Protein AF-A0A179BTY3-F1 (afdb_monomer_lite)

Secondary structure (DSSP, 8-state):
------------PBPPTTSEE-TT-EEEETTEEEE---SSEEHHHHHHHHT-S-EEE--HHHHHHHHHTT--

Sequence (72 aa):
MTNHIDTSKLDEPILDDRDPVYADYMYVADGKVVLSDWHAITAREFKIRIDAKEIRRCDIYGRSEQFFGRAA

Organism: Rhizobium leguminosarum (NCBI:txid384)

Structure (mmCIF, N/CA/C/O backbone):
data_AF-A0A179BTY3-F1
#
_entry.id   AF-A0A179BTY3-F1
#
loop_
_atom_site.group_PDB
_atom_site.id
_atom_site.type_symbol
_atom_site.label_atom_id
_atom_site.label_alt_id
_atom_site.label_comp_id
_atom_site.label_asym_id
_atom_site.label_entity_id
_atom_site.label_seq_id
_atom_site.pdbx_PDB_ins_code
_atom_site.Cartn_x
_atom_site.Cartn_y
_atom_site.Cartn_z
_atom_site.occupancy
_atom_site.B_iso_or_equiv
_atom_site.auth_seq_id
_atom_site.auth_comp_id
_atom_site.auth_asym_id
_atom_site.auth_atom_id
_atom_site.pdbx_PDB_model_num
ATOM 1 N N . MET A 1 1 ? -25.981 12.022 21.796 1.00 37.91 1 MET A N 1
ATOM 2 C CA . MET A 1 1 ? -25.316 11.806 20.494 1.00 37.91 1 MET A CA 1
ATOM 3 C C . MET A 1 1 ? -23.987 11.140 20.790 1.00 37.91 1 MET A C 1
ATOM 5 O O . MET A 1 1 ? -23.018 11.825 21.084 1.00 37.91 1 MET A O 1
ATOM 9 N N . THR A 1 2 ? -23.976 9.813 20.880 1.00 39.28 2 THR A N 1
ATOM 10 C CA . THR A 1 2 ? -22.774 9.063 21.255 1.00 39.28 2 THR A CA 1
ATOM 11 C C . THR A 1 2 ? -21.990 8.798 19.978 1.00 39.28 2 THR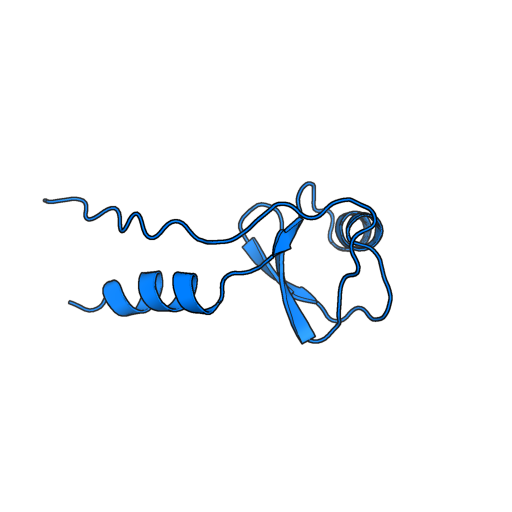 A C 1
ATOM 13 O O . THR A 1 2 ? -22.445 8.031 19.134 1.00 39.28 2 THR A O 1
ATOM 16 N N . ASN A 1 3 ? -20.852 9.473 19.801 1.00 46.41 3 ASN A N 1
ATOM 17 C CA . ASN A 1 3 ? -19.894 9.124 18.756 1.00 46.41 3 ASN A CA 1
ATOM 18 C C . ASN A 1 3 ? -19.362 7.721 19.067 1.00 46.41 3 ASN A C 1
ATOM 20 O O . ASN A 1 3 ? -18.432 7.576 19.859 1.00 46.41 3 ASN A O 1
ATOM 24 N N . HIS A 1 4 ? -19.941 6.691 18.453 1.00 47.19 4 HIS A N 1
ATOM 25 C CA . HIS A 1 4 ? -19.262 5.411 18.312 1.00 47.19 4 HIS A CA 1
ATOM 26 C C . HIS A 1 4 ? -18.113 5.621 17.323 1.00 47.19 4 HIS A C 1
ATOM 28 O O . HIS A 1 4 ? -18.269 5.509 16.109 1.00 47.19 4 HIS A O 1
ATOM 34 N N . ILE A 1 5 ? -16.960 6.027 17.854 1.00 51.84 5 ILE A N 1
ATOM 35 C CA . ILE A 1 5 ? -15.691 5.844 17.163 1.00 51.84 5 ILE A CA 1
ATOM 36 C C . ILE A 1 5 ? -15.448 4.345 17.262 1.00 51.84 5 ILE A C 1
ATOM 38 O O . ILE A 1 5 ? -15.028 3.856 18.306 1.00 51.84 5 ILE A O 1
ATOM 42 N N . ASP A 1 6 ? -15.820 3.612 16.220 1.00 53.19 6 ASP A N 1
ATOM 43 C CA . ASP A 1 6 ? -15.455 2.210 16.098 1.00 53.19 6 ASP A CA 1
ATOM 44 C C . ASP A 1 6 ? -13.924 2.150 16.002 1.00 53.19 6 ASP A C 1
ATOM 46 O O . ASP A 1 6 ? -13.325 2.438 14.966 1.00 53.19 6 ASP A O 1
ATOM 50 N N . THR A 1 7 ? -13.266 1.919 17.140 1.00 49.88 7 THR A N 1
ATOM 51 C CA . THR A 1 7 ? -11.804 1.866 17.267 1.00 49.88 7 THR A CA 1
ATOM 52 C C . THR A 1 7 ? -11.260 0.500 16.861 1.00 49.88 7 THR A C 1
ATOM 54 O O . THR A 1 7 ? -10.268 0.046 17.435 1.00 49.88 7 THR A O 1
ATOM 57 N N . SER A 1 8 ? -11.897 -0.179 15.906 1.00 61.25 8 SER A N 1
ATOM 58 C CA . SER A 1 8 ? -11.315 -1.353 15.263 1.00 61.25 8 SER A CA 1
ATOM 59 C C . SER A 1 8 ? -10.044 -0.889 14.562 1.00 61.25 8 SER A C 1
ATOM 61 O O . SER A 1 8 ? -10.077 -0.258 13.502 1.00 61.25 8 SER A O 1
ATOM 63 N N . LYS A 1 9 ? -8.917 -1.065 15.256 1.00 80.69 9 LYS A N 1
ATOM 64 C CA . LYS A 1 9 ? -7.595 -0.636 14.818 1.00 80.69 9 LYS A CA 1
ATOM 65 C C . LYS A 1 9 ? -7.256 -1.451 13.576 1.00 80.69 9 LYS A C 1
ATOM 67 O O . LYS A 1 9 ? -6.880 -2.608 13.707 1.00 80.69 9 LYS A O 1
ATOM 72 N N . LEU A 1 10 ? -7.414 -0.835 12.407 1.00 88.12 10 LEU A N 1
ATOM 73 C CA . LEU A 1 10 ? -7.078 -1.454 11.128 1.00 88.12 10 LEU A CA 1
ATOM 74 C C . LEU A 1 10 ? -5.615 -1.912 11.146 1.00 88.12 10 LEU A C 1
ATOM 76 O O . LEU A 1 10 ? -4.727 -1.130 11.518 1.00 88.12 10 LEU A O 1
ATOM 80 N N . ASP A 1 11 ? -5.363 -3.157 10.741 1.00 93.19 11 ASP A N 1
ATOM 81 C CA . ASP A 1 11 ? -4.006 -3.702 10.628 1.00 93.19 11 ASP A CA 1
ATOM 82 C C . ASP A 1 11 ? -3.351 -3.261 9.310 1.00 93.19 11 ASP A C 1
ATOM 84 O O . ASP A 1 11 ? -3.141 -4.031 8.375 1.00 93.19 11 ASP A O 1
ATOM 88 N N . GLU A 1 12 ? -3.059 -1.961 9.221 1.00 93.38 12 GLU A N 1
ATOM 89 C CA . GLU A 1 12 ? -2.524 -1.308 8.020 1.00 93.38 12 GLU A CA 1
ATOM 90 C C . GLU A 1 12 ? -1.113 -0.761 8.272 1.00 93.38 12 GLU A C 1
ATOM 92 O O . GLU A 1 12 ? -0.920 0.459 8.390 1.00 93.38 12 GLU A O 1
ATOM 97 N N . PRO A 1 13 ? -0.100 -1.638 8.397 1.00 96.00 13 PRO A N 1
ATOM 98 C CA . PRO A 1 13 ? 1.279 -1.204 8.541 1.00 96.00 13 PRO A CA 1
ATOM 99 C C . PRO A 1 13 ? 1.760 -0.490 7.275 1.00 96.00 13 PRO A C 1
ATOM 101 O O . PRO A 1 13 ? 1.418 -0.875 6.151 1.00 96.00 13 PRO A O 1
ATOM 104 N N . ILE A 1 14 ? 2.587 0.537 7.477 1.00 97.19 14 ILE A N 1
ATOM 105 C CA . ILE A 1 14 ? 3.312 1.226 6.405 1.00 97.19 14 ILE A CA 1
ATOM 106 C C . ILE A 1 14 ? 4.271 0.228 5.757 1.00 97.19 14 ILE A C 1
ATOM 108 O O . ILE A 1 14 ? 4.987 -0.487 6.458 1.00 97.19 14 ILE A O 1
ATOM 112 N N . LEU A 1 15 ? 4.270 0.188 4.427 1.00 97.06 15 LEU A N 1
ATOM 113 C CA . LEU A 1 15 ? 5.208 -0.609 3.649 1.00 97.06 15 LEU A CA 1
ATOM 114 C C . LEU A 1 15 ? 6.557 0.102 3.543 1.00 97.06 15 LEU A C 1
ATOM 116 O O . LEU A 1 15 ? 6.622 1.308 3.267 1.00 97.06 15 LEU A O 1
ATOM 120 N N . ASP A 1 16 ? 7.627 -0.668 3.724 1.00 97.81 16 ASP A N 1
ATOM 121 C CA . ASP A 1 16 ? 8.977 -0.234 3.394 1.00 97.81 16 ASP A CA 1
ATOM 122 C C . ASP A 1 16 ? 9.104 -0.036 1.882 1.00 97.81 16 ASP A C 1
ATOM 124 O O . ASP A 1 16 ? 8.446 -0.694 1.079 1.00 97.81 16 ASP A O 1
ATOM 128 N N . ASP A 1 17 ? 9.998 0.858 1.475 1.00 98.06 17 ASP A N 1
ATOM 129 C CA . ASP A 1 17 ? 10.239 1.174 0.070 1.00 98.06 17 ASP A CA 1
ATOM 130 C C . ASP A 1 17 ? 10.634 -0.040 -0.785 1.00 98.06 17 ASP A C 1
ATOM 132 O O . ASP A 1 17 ? 10.436 0.000 -2.000 1.00 98.06 17 ASP A O 1
ATOM 136 N N . ARG A 1 18 ? 11.185 -1.100 -0.178 1.00 97.75 18 ARG A N 1
ATOM 137 C CA . ARG A 1 18 ? 11.588 -2.344 -0.851 1.00 97.75 18 ARG A CA 1
ATOM 138 C C . ARG A 1 18 ? 10.517 -3.429 -0.832 1.00 97.75 18 ARG A C 1
ATOM 140 O O . ARG A 1 18 ? 10.714 -4.450 -1.490 1.00 97.75 18 ARG A O 1
ATOM 147 N N . ASP A 1 19 ? 9.425 -3.237 -0.095 1.00 97.38 19 ASP A N 1
ATOM 148 C CA . ASP A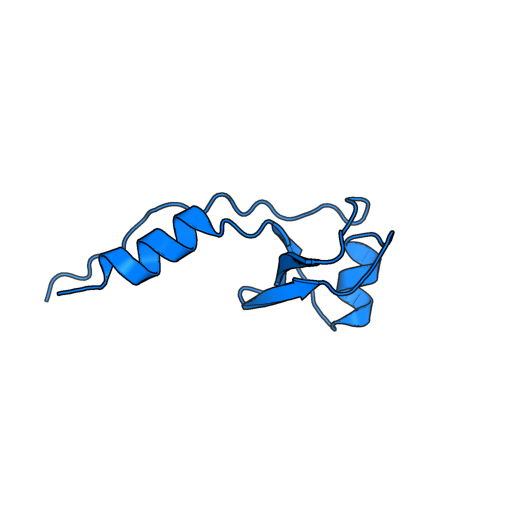 1 19 ? 8.351 -4.221 -0.058 1.00 97.38 19 ASP A CA 1
ATOM 149 C C . ASP A 1 19 ? 7.729 -4.384 -1.454 1.00 97.38 19 ASP A C 1
ATOM 151 O O . ASP A 1 19 ? 7.537 -3.393 -2.172 1.00 97.38 19 ASP A O 1
ATOM 155 N N . PRO A 1 20 ? 7.409 -5.623 -1.858 1.00 97.06 20 PRO A N 1
ATOM 156 C CA . PRO A 1 20 ? 6.767 -5.875 -3.135 1.00 97.06 20 PRO A CA 1
ATOM 157 C C . PRO A 1 20 ? 5.315 -5.386 -3.129 1.00 97.06 20 PRO A C 1
ATOM 159 O O . PRO A 1 20 ? 4.570 -5.566 -2.161 1.00 97.06 20 PRO A O 1
ATOM 162 N N . VAL A 1 21 ? 4.903 -4.816 -4.257 1.00 96.75 21 VAL A N 1
ATOM 163 C CA . VAL A 1 21 ? 3.513 -4.503 -4.581 1.00 96.75 21 VAL A CA 1
ATOM 164 C C . VAL A 1 21 ? 3.034 -5.488 -5.643 1.00 96.75 21 VAL A C 1
ATOM 166 O O . VAL A 1 21 ? 3.733 -5.773 -6.619 1.00 96.75 21 VAL A O 1
ATOM 169 N N . TYR A 1 22 ? 1.839 -6.023 -5.429 1.00 95.31 22 TYR A N 1
ATOM 170 C CA . TYR A 1 22 ? 1.216 -7.026 -6.278 1.00 95.31 22 TYR A CA 1
ATOM 171 C C . TYR A 1 22 ? 0.055 -6.409 -7.056 1.00 95.31 22 TYR A C 1
ATOM 173 O O . TYR A 1 22 ? -0.630 -5.509 -6.561 1.00 95.31 22 TYR A O 1
ATOM 181 N N . ALA A 1 23 ? -0.160 -6.899 -8.273 1.00 95.50 23 ALA A N 1
ATOM 182 C CA . ALA A 1 23 ? -1.351 -6.579 -9.045 1.00 95.50 23 ALA A CA 1
ATOM 183 C C . ALA A 1 23 ? -2.578 -7.237 -8.404 1.00 95.50 23 ALA A C 1
ATOM 185 O O . ALA A 1 23 ? -2.442 -8.251 -7.719 1.00 95.50 23 ALA A O 1
ATOM 186 N N . ASP A 1 24 ? -3.751 -6.643 -8.610 1.00 94.25 24 ASP A N 1
ATOM 187 C CA . ASP A 1 24 ? -5.053 -7.062 -8.079 1.00 94.25 24 ASP A CA 1
ATOM 188 C C . ASP A 1 24 ? -5.177 -7.006 -6.543 1.00 94.25 24 ASP A C 1
ATOM 190 O O . ASP A 1 24 ? -6.182 -7.429 -5.971 1.00 94.25 24 ASP A O 1
ATOM 194 N N . TYR A 1 25 ? -4.182 -6.442 -5.850 1.00 94.88 25 TYR A N 1
ATOM 195 C CA . TYR A 1 25 ? -4.215 -6.221 -4.403 1.00 94.88 25 TYR A CA 1
ATOM 196 C C . TYR A 1 25 ? -4.593 -4.775 -4.076 1.00 94.88 25 TYR A C 1
ATOM 198 O O . TYR A 1 25 ? -4.233 -3.831 -4.786 1.00 94.88 25 TYR A O 1
ATOM 206 N N . MET A 1 26 ? -5.313 -4.601 -2.964 1.00 95.94 26 MET A N 1
ATOM 207 C CA . MET A 1 26 ? -5.655 -3.283 -2.436 1.00 95.94 26 MET A CA 1
ATOM 208 C C . MET A 1 26 ? -4.576 -2.772 -1.484 1.00 95.94 26 MET A C 1
ATOM 210 O O . MET A 1 26 ? -4.073 -3.501 -0.628 1.00 95.94 26 MET A O 1
ATOM 214 N N . TYR A 1 27 ? -4.293 -1.480 -1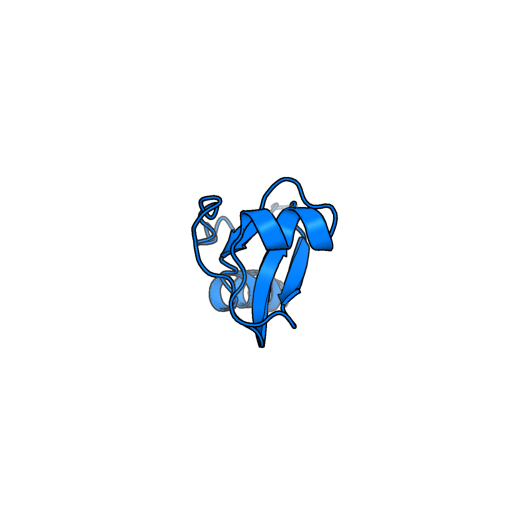.587 1.00 96.75 27 TYR A N 1
ATOM 215 C CA . TYR A 1 27 ? -3.362 -0.754 -0.730 1.00 96.75 27 TYR A CA 1
ATOM 216 C C . TYR A 1 27 ? -4.011 0.532 -0.234 1.00 96.75 27 TYR A C 1
ATOM 218 O O . TYR A 1 27 ? -4.992 1.003 -0.808 1.00 96.75 27 TYR A O 1
ATOM 226 N N . VAL A 1 28 ? -3.455 1.120 0.822 1.00 97.12 28 VAL A N 1
ATOM 227 C CA . VAL A 1 28 ? -3.867 2.447 1.288 1.00 97.12 28 VAL A CA 1
ATOM 228 C C . VAL A 1 28 ? -2.776 3.447 0.939 1.00 97.12 28 VAL A C 1
ATOM 230 O O . VAL A 1 28 ? -1.700 3.419 1.532 1.00 97.12 28 VAL A O 1
ATOM 233 N N . ALA A 1 29 ? -3.063 4.317 -0.024 1.00 97.50 29 ALA A N 1
ATOM 234 C CA . ALA A 1 29 ? -2.200 5.403 -0.463 1.00 97.50 29 ALA A CA 1
ATOM 235 C C . ALA A 1 29 ? -2.662 6.716 0.175 1.00 97.50 29 ALA A C 1
ATOM 237 O O . ALA A 1 29 ? -3.774 7.178 -0.091 1.00 97.50 29 ALA A O 1
ATOM 238 N N . ASP A 1 30 ? -1.845 7.286 1.063 1.00 96.75 30 ASP A N 1
ATOM 239 C CA . ASP A 1 30 ? -2.155 8.522 1.803 1.00 96.75 30 ASP A CA 1
ATOM 240 C C . ASP A 1 30 ? -3.578 8.532 2.413 1.00 96.75 30 ASP A C 1
ATOM 242 O O . ASP A 1 30 ? -4.323 9.513 2.351 1.00 96.75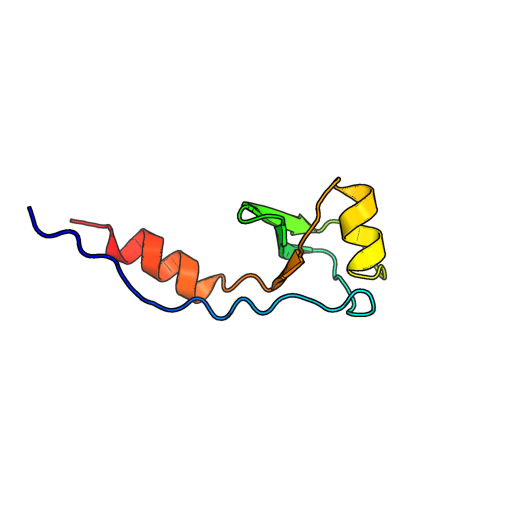 30 ASP A O 1
ATOM 246 N N . GLY A 1 31 ? -3.982 7.391 2.982 1.00 93.00 31 GLY A N 1
ATOM 247 C CA . GLY A 1 31 ? -5.290 7.199 3.617 1.00 93.00 31 GLY A CA 1
ATOM 248 C C . GLY A 1 31 ? -6.440 6.817 2.676 1.00 93.00 31 GLY A C 1
ATOM 249 O O . GLY A 1 31 ? -7.553 6.590 3.153 1.00 93.00 31 GLY A O 1
ATOM 250 N N . LYS A 1 32 ? -6.204 6.707 1.363 1.00 94.06 32 LYS A N 1
ATOM 251 C CA . LYS A 1 32 ? -7.206 6.290 0.369 1.00 94.06 32 LYS A CA 1
ATOM 252 C C . LYS A 1 32 ? -6.943 4.870 -0.111 1.00 94.06 32 LYS A C 1
ATOM 254 O O . LYS A 1 32 ? -5.815 4.531 -0.449 1.00 94.06 32 LYS A O 1
ATOM 259 N N . VAL A 1 33 ? -7.991 4.052 -0.179 1.00 95.25 33 VAL A N 1
ATOM 260 C CA . VAL A 1 33 ? -7.888 2.704 -0.751 1.00 95.25 33 VAL A CA 1
ATOM 261 C C . VAL A 1 33 ? -7.711 2.812 -2.263 1.00 95.25 33 VAL A C 1
ATOM 263 O O . VAL A 1 33 ? -8.486 3.494 -2.934 1.00 95.25 33 VAL A O 1
ATOM 266 N N . VAL A 1 34 ? -6.698 2.130 -2.787 1.00 96.62 34 VAL A N 1
ATOM 267 C CA . VAL A 1 34 ? -6.398 2.021 -4.216 1.00 96.62 34 VAL A CA 1
ATOM 268 C C . VAL A 1 34 ? -6.223 0.553 -4.590 1.00 96.62 34 VAL A C 1
ATOM 270 O O . VAL A 1 34 ? -5.700 -0.233 -3.799 1.00 96.62 34 VAL A O 1
ATOM 273 N N . LEU A 1 35 ? -6.656 0.188 -5.795 1.00 96.44 35 LEU A N 1
ATOM 274 C CA . LEU A 1 35 ? -6.353 -1.107 -6.400 1.00 96.44 35 LEU A CA 1
ATOM 275 C C . LEU A 1 35 ? -5.056 -0.973 -7.203 1.00 96.44 35 LEU A C 1
ATOM 277 O O . LEU A 1 35 ? -4.880 0.007 -7.925 1.00 96.44 35 LEU A O 1
ATOM 281 N N . SER A 1 36 ? -4.131 -1.914 -7.038 1.00 95.31 36 SER A N 1
ATOM 282 C CA . SER A 1 36 ? -2.892 -1.948 -7.814 1.00 95.31 36 SER A CA 1
ATOM 283 C C . SER A 1 36 ? -3.079 -2.770 -9.088 1.00 95.31 36 SER A C 1
ATOM 285 O O . SER A 1 36 ? -3.429 -3.939 -9.009 1.00 95.31 36 SER A O 1
ATOM 287 N N . ASP A 1 37 ? -2.753 -2.192 -10.243 1.00 95.12 37 ASP A N 1
ATOM 288 C CA . ASP A 1 37 ? -2.648 -2.898 -11.534 1.00 95.12 37 ASP A CA 1
ATOM 289 C C . ASP A 1 37 ? -1.185 -3.233 -11.901 1.00 95.12 37 ASP A C 1
ATOM 291 O O . ASP A 1 37 ? -0.866 -3.596 -13.034 1.00 95.12 37 ASP A O 1
ATOM 295 N N . TRP A 1 38 ? -0.246 -3.060 -10.965 1.00 92.25 38 TRP A N 1
ATOM 296 C CA . TRP A 1 38 ? 1.184 -3.153 -11.254 1.00 92.25 38 TRP A CA 1
ATOM 297 C C . TRP A 1 38 ? 1.774 -4.505 -10.862 1.00 92.25 38 TRP A C 1
ATOM 299 O O . TRP A 1 38 ? 1.627 -4.963 -9.731 1.00 92.25 38 TRP A O 1
ATOM 309 N N . HIS A 1 39 ? 2.528 -5.105 -11.783 1.00 91.25 39 HIS A N 1
ATOM 310 C CA . HIS A 1 39 ? 3.227 -6.368 -11.559 1.00 91.25 39 HIS A CA 1
ATOM 311 C C . HIS A 1 39 ? 4.708 -6.136 -11.240 1.00 91.25 39 HIS A C 1
ATOM 313 O O . HIS A 1 39 ? 5.390 -5.406 -11.957 1.00 91.25 39 HIS A O 1
ATOM 319 N N . ALA A 1 40 ? 5.208 -6.824 -10.208 1.00 90.19 40 ALA A N 1
ATOM 320 C CA . ALA A 1 40 ? 6.631 -6.908 -9.862 1.00 90.19 40 ALA A CA 1
ATOM 321 C C . ALA A 1 40 ? 7.328 -5.552 -9.617 1.00 90.19 40 ALA A C 1
ATOM 323 O O . ALA A 1 40 ? 8.498 -5.389 -9.960 1.00 90.19 40 ALA A O 1
ATOM 324 N N . ILE A 1 41 ? 6.624 -4.595 -9.002 1.00 96.56 41 ILE A N 1
ATOM 325 C CA . ILE A 1 41 ? 7.206 -3.316 -8.574 1.00 96.56 41 ILE A CA 1
ATOM 326 C C . ILE A 1 41 ? 7.338 -3.253 -7.052 1.00 96.56 41 ILE A C 1
ATOM 328 O O . ILE A 1 41 ? 6.699 -4.005 -6.316 1.00 96.56 41 ILE A O 1
ATOM 332 N N . THR A 1 42 ? 8.157 -2.324 -6.577 1.00 98.19 42 THR A N 1
ATOM 333 C CA . THR A 1 42 ? 8.310 -2.033 -5.144 1.00 98.19 42 THR A CA 1
ATOM 334 C C . THR A 1 42 ? 7.339 -0.952 -4.651 1.00 98.19 42 THR A C 1
ATOM 336 O O . THR A 1 42 ? 6.788 -0.180 -5.440 1.00 98.19 42 THR A O 1
ATOM 339 N N . ALA A 1 43 ? 7.149 -0.831 -3.335 1.00 97.44 43 ALA A N 1
ATOM 340 C CA . ALA A 1 43 ? 6.326 0.230 -2.750 1.00 97.44 43 ALA A CA 1
ATOM 341 C C . ALA A 1 43 ? 6.861 1.634 -3.083 1.00 97.44 43 ALA A C 1
ATOM 343 O O . ALA A 1 43 ? 6.071 2.539 -3.352 1.00 97.44 43 ALA A O 1
ATOM 344 N N . ARG A 1 44 ? 8.189 1.822 -3.148 1.00 98.12 44 ARG A N 1
ATOM 345 C CA . ARG A 1 44 ? 8.807 3.085 -3.598 1.00 98.12 44 ARG A CA 1
ATOM 346 C C . ARG A 1 44 ? 8.397 3.450 -5.018 1.00 98.12 44 ARG A C 1
ATOM 348 O O . ARG A 1 44 ? 8.051 4.586 -5.325 1.00 98.12 44 ARG A O 1
ATOM 355 N N . GLU A 1 45 ? 8.488 2.473 -5.899 1.00 98.06 45 GLU A N 1
ATOM 356 C CA . GLU A 1 45 ? 8.102 2.591 -7.293 1.00 98.06 45 GLU A CA 1
ATOM 357 C C . GLU A 1 45 ? 6.609 2.859 -7.469 1.00 98.06 45 GLU A C 1
ATOM 359 O O . GLU A 1 45 ? 6.217 3.599 -8.372 1.00 98.06 45 GLU A O 1
ATOM 364 N N . PHE A 1 46 ? 5.784 2.263 -6.612 1.00 97.69 46 PHE A N 1
ATOM 365 C CA . PHE A 1 46 ? 4.351 2.490 -6.610 1.00 97.69 46 PHE A CA 1
ATOM 366 C C . PHE A 1 46 ? 4.028 3.922 -6.171 1.00 97.69 46 PHE A C 1
ATOM 368 O O . PHE A 1 46 ? 3.346 4.621 -6.916 1.00 97.69 46 PHE A O 1
ATOM 375 N N . LYS A 1 47 ? 4.626 4.408 -5.066 1.00 97.62 47 LYS A N 1
ATOM 376 C CA . LYS A 1 47 ? 4.535 5.808 -4.595 1.00 97.62 47 LYS A CA 1
ATOM 377 C C . LYS A 1 47 ? 4.771 6.813 -5.720 1.00 97.62 47 LYS A C 1
ATOM 379 O O . LYS A 1 47 ? 3.955 7.700 -5.929 1.00 97.62 47 LYS A O 1
ATOM 384 N N . ILE A 1 48 ? 5.851 6.633 -6.484 1.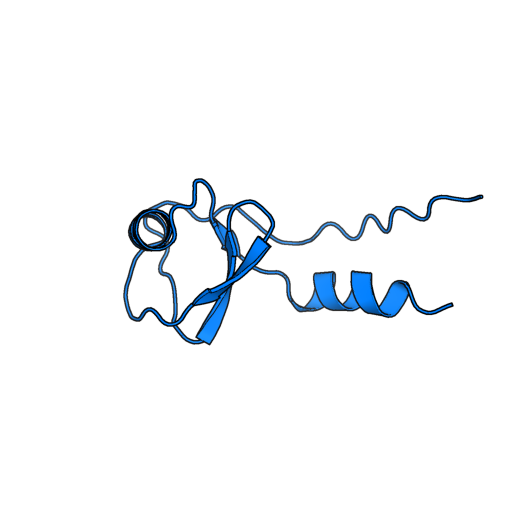00 97.44 48 ILE A N 1
ATOM 385 C CA . ILE A 1 48 ? 6.208 7.527 -7.597 1.00 97.44 48 ILE A CA 1
ATOM 386 C C . ILE A 1 48 ? 5.145 7.507 -8.703 1.00 97.44 48 ILE A C 1
ATOM 388 O O . ILE A 1 48 ? 4.806 8.554 -9.245 1.00 97.44 48 ILE A O 1
ATOM 392 N N . ARG A 1 49 ? 4.619 6.328 -9.055 1.00 95.56 49 ARG A N 1
ATOM 393 C CA . ARG A 1 49 ? 3.659 6.176 -10.162 1.00 95.56 49 ARG A CA 1
ATOM 394 C C . ARG A 1 49 ? 2.293 6.789 -9.862 1.00 95.56 49 ARG A C 1
ATOM 396 O O . ARG A 1 49 ? 1.655 7.282 -10.787 1.00 95.56 49 ARG A O 1
ATOM 403 N N . ILE A 1 50 ? 1.851 6.740 -8.607 1.00 95.69 50 ILE A N 1
ATOM 404 C CA . ILE A 1 50 ? 0.536 7.257 -8.193 1.00 95.69 50 ILE A CA 1
ATOM 405 C C . ILE A 1 50 ? 0.617 8.576 -7.411 1.00 95.69 50 ILE A C 1
ATOM 407 O O . ILE A 1 50 ? -0.391 9.005 -6.856 1.00 95.69 50 ILE A O 1
ATOM 411 N N . ASP A 1 51 ? 1.799 9.200 -7.368 1.00 97.12 51 ASP A N 1
ATOM 412 C CA . ASP A 1 51 ? 2.087 10.436 -6.624 1.00 97.12 51 ASP A CA 1
ATOM 413 C C . ASP A 1 51 ? 1.668 10.372 -5.140 1.00 97.12 51 ASP A C 1
ATOM 415 O O . ASP A 1 51 ? 1.055 11.288 -4.593 1.00 97.12 51 ASP A O 1
ATOM 419 N N . ALA A 1 52 ? 1.986 9.252 -4.483 1.00 97.31 52 ALA A N 1
ATOM 420 C CA . ALA A 1 52 ? 1.701 9.027 -3.068 1.00 97.31 52 ALA A CA 1
ATOM 421 C C . ALA A 1 52 ? 2.959 9.168 -2.201 1.00 97.31 52 ALA A C 1
ATOM 423 O O . ALA A 1 52 ? 4.072 8.848 -2.626 1.00 97.31 52 ALA A O 1
ATOM 424 N N . LYS A 1 53 ? 2.791 9.594 -0.946 1.00 97.25 53 LYS A N 1
ATOM 425 C CA . LYS A 1 53 ? 3.898 9.696 0.028 1.00 97.25 53 LYS A CA 1
ATOM 426 C C . LYS A 1 53 ? 4.019 8.440 0.879 1.00 97.25 53 LYS A C 1
ATOM 428 O O . LYS A 1 53 ? 5.125 7.982 1.169 1.00 97.25 53 LYS A O 1
ATOM 433 N N . GLU A 1 54 ? 2.884 7.870 1.256 1.00 96.94 54 GLU A N 1
ATOM 434 C CA . GLU A 1 54 ? 2.797 6.696 2.1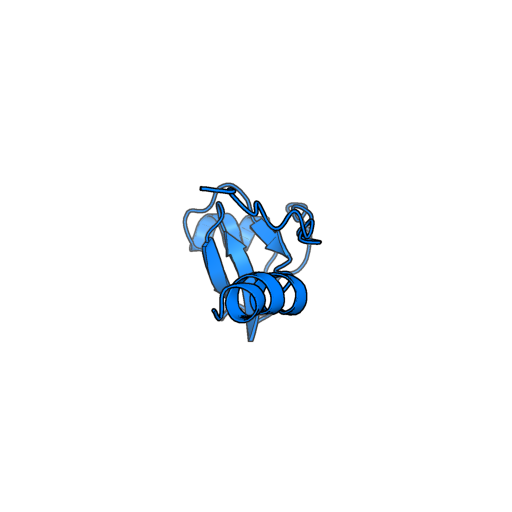11 1.00 96.94 54 GLU A CA 1
ATOM 435 C C . GLU A 1 54 ? 1.932 5.614 1.464 1.00 96.94 54 GLU A C 1
ATOM 437 O O . GLU A 1 54 ? 0.845 5.895 0.962 1.00 96.94 54 GLU A O 1
ATOM 442 N N . ILE A 1 55 ? 2.410 4.367 1.517 1.00 97.94 55 ILE A N 1
ATOM 443 C CA . ILE A 1 55 ? 1.640 3.179 1.140 1.00 97.94 55 ILE A CA 1
ATOM 444 C C . ILE A 1 55 ? 1.568 2.268 2.358 1.00 97.94 55 ILE A C 1
ATOM 446 O O . ILE A 1 55 ? 2.592 1.985 2.981 1.00 97.94 55 ILE A O 1
ATOM 450 N N . ARG A 1 56 ? 0.371 1.784 2.677 1.00 97.75 56 ARG A N 1
ATOM 451 C CA . ARG A 1 56 ? 0.131 0.748 3.685 1.00 97.75 56 ARG A CA 1
ATOM 452 C C . ARG A 1 56 ? -0.521 -0.467 3.045 1.00 97.75 56 ARG A C 1
ATOM 454 O O . ARG A 1 56 ? -1.130 -0.364 1.974 1.00 97.75 56 ARG A O 1
ATOM 461 N N . ARG A 1 57 ? -0.452 -1.607 3.733 1.00 96.00 57 ARG A N 1
ATOM 462 C CA . ARG A 1 57 ? -1.373 -2.721 3.451 1.00 96.00 57 ARG A CA 1
ATOM 463 C C . ARG A 1 57 ? -2.813 -2.265 3.692 1.00 96.00 57 ARG A C 1
ATOM 465 O O . ARG A 1 57 ? -3.038 -1.371 4.502 1.00 96.00 57 ARG A O 1
ATOM 472 N N . CYS A 1 58 ? -3.760 -2.865 2.980 1.00 95.31 58 CYS A N 1
ATOM 473 C CA . CYS A 1 58 ? -5.183 -2.620 3.184 1.00 95.31 58 CYS A CA 1
ATOM 474 C C . CYS A 1 58 ? -5.798 -3.761 3.998 1.00 95.31 58 CYS A C 1
ATOM 476 O O . CYS A 1 58 ? -5.781 -4.913 3.559 1.00 95.31 58 CYS A O 1
ATOM 478 N N . ASP A 1 59 ? -6.368 -3.435 5.157 1.00 93.25 59 ASP A N 1
ATOM 479 C CA . ASP A 1 59 ? -7.157 -4.375 5.953 1.00 93.25 59 ASP A CA 1
ATOM 480 C C . ASP A 1 59 ? -8.606 -4.367 5.449 1.00 93.25 59 ASP A C 1
ATOM 482 O O . ASP A 1 59 ? -9.478 -3.656 5.954 1.00 93.25 59 ASP A O 1
ATOM 486 N N . ILE A 1 60 ? -8.852 -5.127 4.380 1.00 89.88 60 ILE A N 1
ATOM 487 C CA . ILE A 1 60 ? -10.156 -5.165 3.701 1.00 89.88 60 ILE A CA 1
ATOM 488 C C . ILE A 1 60 ? -11.258 -5.641 4.657 1.00 89.88 60 ILE A C 1
ATOM 490 O O . ILE A 1 60 ? -12.377 -5.125 4.607 1.00 89.88 60 ILE A O 1
ATOM 494 N N . TYR A 1 61 ? -10.952 -6.595 5.539 1.00 88.62 61 TYR A N 1
ATOM 495 C CA . TYR A 1 61 ? -11.921 -7.137 6.488 1.00 88.62 61 TYR A CA 1
ATOM 496 C C . TYR A 1 61 ? -12.250 -6.115 7.574 1.00 88.62 61 TYR A C 1
ATOM 498 O O . TYR A 1 61 ? -13.419 -5.759 7.716 1.00 88.62 61 TYR A O 1
ATOM 506 N N . GLY A 1 62 ? -11.234 -5.551 8.236 1.00 87.69 62 GLY A N 1
ATOM 507 C CA . GLY A 1 62 ? -11.437 -4.523 9.258 1.00 87.69 62 GLY A CA 1
ATOM 508 C C . GLY A 1 62 ? -12.150 -3.285 8.708 1.00 87.69 62 GLY A C 1
ATOM 509 O O . GLY A 1 62 ? -13.026 -2.714 9.359 1.00 87.69 62 GLY A O 1
ATOM 510 N N . ARG A 1 63 ? -11.863 -2.891 7.459 1.00 85.31 63 ARG A N 1
ATOM 511 C CA . ARG A 1 63 ? -12.602 -1.812 6.782 1.00 85.31 63 ARG A CA 1
ATOM 512 C C . ARG A 1 63 ? -14.045 -2.194 6.488 1.00 85.31 63 ARG A C 1
ATOM 514 O O . ARG A 1 63 ? -14.928 -1.366 6.689 1.00 85.31 63 ARG A O 1
ATOM 521 N N . SER A 1 64 ? -14.299 -3.416 6.023 1.00 84.38 64 SER A N 1
ATOM 522 C CA . SER A 1 64 ? -15.664 -3.893 5.776 1.00 84.38 64 SER A CA 1
ATOM 523 C C . SER A 1 64 ? -16.493 -3.851 7.060 1.00 84.38 64 SER A C 1
ATOM 525 O O . SER A 1 64 ? -17.615 -3.355 7.038 1.00 84.38 64 SER A O 1
ATOM 527 N N . GLU A 1 65 ? -15.930 -4.258 8.197 1.00 81.56 65 GLU A N 1
ATOM 528 C CA . GLU A 1 65 ? -16.594 -4.163 9.503 1.00 81.56 65 GLU A CA 1
ATOM 529 C C . GLU A 1 65 ? -16.901 -2.712 9.904 1.00 81.56 65 GLU A C 1
ATOM 531 O O . GLU A 1 65 ? -18.013 -2.429 10.344 1.00 81.56 65 GLU A O 1
ATOM 536 N N . GLN A 1 66 ? -16.000 -1.756 9.646 1.00 74.06 66 GLN A N 1
ATOM 537 C CA . GLN A 1 66 ? -16.281 -0.325 9.857 1.00 74.06 66 GLN A CA 1
ATOM 538 C C . GLN A 1 66 ? -17.404 0.228 8.958 1.00 74.06 66 GLN A C 1
ATOM 540 O O . GLN A 1 66 ? -18.027 1.242 9.297 1.00 74.06 66 GLN A O 1
ATOM 545 N N . PHE A 1 67 ? -17.644 -0.387 7.795 1.00 66.56 67 PHE A N 1
ATOM 546 C CA . PHE A 1 67 ? -18.749 -0.034 6.899 1.00 66.56 67 PHE A CA 1
ATOM 547 C C . PHE A 1 67 ? -20.060 -0.732 7.287 1.00 66.56 67 PHE A C 1
ATOM 549 O O . PHE A 1 67 ? -21.104 -0.084 7.290 1.00 66.56 67 PHE A O 1
ATOM 556 N N . PHE A 1 68 ? -20.027 -2.018 7.643 1.00 58.56 68 PHE A N 1
ATOM 557 C CA . PHE A 1 68 ? -21.222 -2.799 7.984 1.00 58.56 68 PHE A CA 1
ATOM 558 C C . PHE A 1 68 ? -21.685 -2.608 9.435 1.00 58.56 68 PHE A C 1
ATOM 560 O O . PHE A 1 68 ? -22.883 -2.653 9.694 1.00 58.56 68 PHE A O 1
ATOM 567 N N . GLY A 1 69 ? -20.783 -2.282 10.365 1.00 54.78 69 GLY A N 1
ATOM 568 C CA . GLY A 1 69 ? -21.112 -1.849 11.731 1.00 54.78 69 GLY A CA 1
ATOM 569 C C . GLY A 1 69 ? -21.746 -0.452 11.802 1.00 54.78 69 GLY A C 1
ATOM 570 O O . GLY A 1 69 ? -22.148 -0.005 12.871 1.00 54.78 69 GLY A O 1
ATOM 571 N N . ARG A 1 70 ? -21.855 0.245 10.660 1.00 52.97 70 ARG A N 1
ATOM 572 C CA . ARG A 1 70 ? -22.603 1.503 10.498 1.00 52.97 70 ARG A CA 1
ATOM 573 C C . ARG A 1 70 ? -24.047 1.309 10.012 1.00 52.97 70 ARG A C 1
ATOM 575 O O . ARG A 1 70 ? -24.717 2.305 9.739 1.00 52.97 70 ARG A O 1
ATOM 582 N N . ALA A 1 71 ? -24.537 0.073 9.895 1.00 47.19 71 ALA A N 1
ATOM 583 C CA . ALA A 1 71 ? -25.959 -0.183 9.682 1.00 47.19 71 ALA A CA 1
ATOM 584 C C . ALA A 1 71 ? -26.726 -0.058 11.014 1.00 47.19 71 ALA A C 1
ATOM 586 O O . ALA A 1 71 ? -26.312 -0.625 12.021 1.00 47.19 71 ALA A O 1
ATOM 587 N N . ALA A 1 72 ? -27.786 0.754 10.966 1.00 43.50 72 ALA A N 1
ATOM 588 C CA . ALA A 1 72 ? -28.687 1.186 12.040 1.00 43.50 72 ALA A CA 1
ATOM 589 C C . ALA A 1 72 ? -29.185 0.097 13.006 1.00 43.50 72 ALA A C 1
ATOM 591 O O . ALA A 1 72 ? -29.446 -1.037 12.547 1.00 43.50 72 ALA A O 1
#

Radius of gyration: 14.11 Å; chains: 1; bounding box: 40×19×33 Å

pLDDT: mean 85.79, std 18.1, range [37.91, 98.19]

Foldseek 3Di:
DDPPPVPLPQPWDWFDQAAWDDAQFWKQFVNRIDGDNDHGHGPVVVCVVVVGDIIIHGRPPSVVCVVVVPDD